Protein AF-A0A6G6X4Y5-F1 (afdb_monomer_lite)

pLDDT: mean 96.51, std 3.76, range [75.12, 98.62]

Foldseek 3Di:
DDKDAWDKDWFFPPPDDPVRDDTDIDTDHIDDDDPDDDDPVNVVVD

Radius of gyration: 15.49 Å; chains: 1; bounding box: 25×26×36 Å

Structure (mmCIF, N/CA/C/O backbone):
data_AF-A0A6G6X4Y5-F1
#
_entry.id   AF-A0A6G6X4Y5-F1
#
loop_
_atom_site.group_PDB
_atom_site.id
_atom_site.type_symbol
_atom_site.label_atom_id
_atom_site.label_alt_id
_atom_site.label_comp_id
_atom_site.label_asym_id
_atom_site.label_entity_id
_atom_site.label_seq_id
_atom_site.pdbx_PDB_ins_code
_atom_site.Cartn_x
_atom_site.Cartn_y
_atom_site.Cartn_z
_atom_site.occupancy
_atom_site.B_iso_or_equiv
_atom_site.auth_seq_id
_atom_site.auth_comp_id
_atom_site.auth_asym_id
_atom_site.auth_atom_id
_atom_site.pdbx_PDB_model_num
ATOM 1 N N . M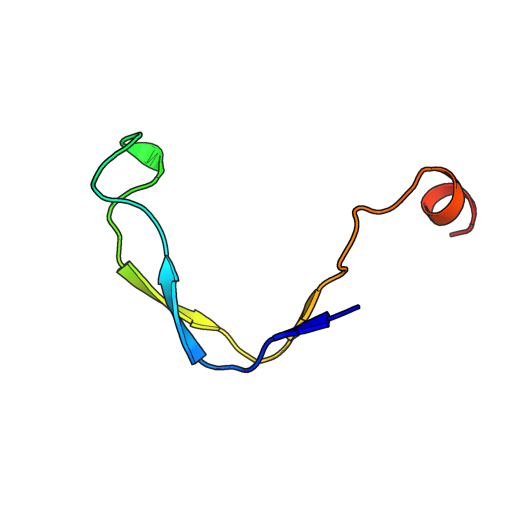ET A 1 1 ? -12.217 -6.562 3.887 1.00 90.31 1 MET A N 1
ATOM 2 C CA . MET A 1 1 ? -11.117 -7.424 3.419 1.00 90.31 1 MET A CA 1
ATOM 3 C C . MET A 1 1 ? -11.420 -7.879 1.994 1.00 90.31 1 MET A C 1
ATOM 5 O O . MET A 1 1 ? -12.429 -8.540 1.773 1.00 90.31 1 MET A O 1
ATOM 9 N N . PHE A 1 2 ? -10.564 -7.516 1.044 1.00 97.56 2 PHE A N 1
ATOM 10 C CA . PHE A 1 2 ? -10.673 -7.761 -0.391 1.00 97.56 2 PHE A CA 1
ATOM 11 C C . PHE A 1 2 ? -9.618 -8.778 -0.842 1.00 97.56 2 PHE A C 1
ATOM 13 O O . PHE A 1 2 ? -8.467 -8.695 -0.418 1.00 97.56 2 PHE A O 1
ATOM 20 N N . PHE A 1 3 ? -10.002 -9.736 -1.690 1.00 98.06 3 PHE A N 1
ATOM 21 C CA . PHE A 1 3 ? -9.093 -10.760 -2.212 1.00 98.06 3 PHE A CA 1
ATOM 22 C C . PHE A 1 3 ? -8.333 -10.257 -3.443 1.00 98.06 3 PHE A C 1
ATOM 24 O O . PHE A 1 3 ? -8.945 -9.827 -4.422 1.00 98.06 3 PHE A O 1
ATOM 31 N N . VAL A 1 4 ? -7.007 -10.369 -3.417 1.00 97.56 4 VAL A N 1
ATOM 32 C CA . VAL A 1 4 ? -6.119 -10.061 -4.539 1.00 97.56 4 VAL A CA 1
ATOM 33 C C . VAL A 1 4 ? -5.485 -11.369 -5.028 1.00 97.56 4 VAL A C 1
ATOM 35 O O . VAL A 1 4 ? -4.776 -12.020 -4.256 1.00 97.56 4 VAL A O 1
ATOM 38 N N . PRO A 1 5 ? -5.720 -11.778 -6.289 1.00 98.19 5 PRO A N 1
ATOM 39 C CA . PRO A 1 5 ? -5.140 -13.004 -6.822 1.00 98.19 5 PRO A CA 1
ATOM 40 C C . PRO A 1 5 ? -3.631 -12.861 -7.046 1.00 98.19 5 PRO A C 1
ATOM 42 O O . PRO A 1 5 ? -3.137 -11.771 -7.351 1.00 98.19 5 PRO A O 1
ATOM 45 N N . ALA A 1 6 ? -2.916 -13.985 -6.971 1.00 98.50 6 ALA A N 1
ATOM 46 C CA . ALA A 1 6 ? -1.507 -14.056 -7.339 1.00 98.50 6 ALA A CA 1
ATOM 47 C C . ALA A 1 6 ? -1.287 -13.629 -8.799 1.00 98.50 6 ALA A C 1
ATOM 49 O O . ALA A 1 6 ? -2.129 -13.857 -9.676 1.00 98.50 6 ALA A O 1
ATOM 50 N N . GLY A 1 7 ? -0.129 -13.037 -9.088 1.00 98.50 7 GLY A N 1
ATOM 51 C CA . GLY A 1 7 ? 0.184 -12.622 -10.450 1.00 98.50 7 GLY A CA 1
ATOM 52 C C . GLY A 1 7 ? 1.446 -11.788 -10.589 1.00 98.50 7 GLY A C 1
ATOM 53 O O . GLY A 1 7 ? 2.120 -11.450 -9.617 1.00 98.50 7 GLY A O 1
ATOM 54 N N . VAL A 1 8 ? 1.753 -11.453 -11.843 1.00 98.56 8 VAL A N 1
ATOM 55 C CA . VAL A 1 8 ? 2.847 -10.546 -12.197 1.00 98.56 8 VAL A CA 1
ATOM 56 C C . VAL A 1 8 ? 2.269 -9.187 -12.560 1.00 98.56 8 VAL A C 1
ATOM 58 O O . VAL A 1 8 ? 1.494 -9.069 -13.509 1.00 98.56 8 VAL A O 1
ATOM 61 N N . PHE A 1 9 ? 2.692 -8.152 -11.844 1.00 97.31 9 PHE A N 1
ATOM 62 C CA . PHE A 1 9 ? 2.209 -6.785 -12.016 1.00 97.31 9 PHE A CA 1
ATOM 63 C C . PHE A 1 9 ? 3.352 -5.843 -12.384 1.00 97.31 9 PHE A C 1
ATOM 65 O O . PHE A 1 9 ? 4.524 -6.128 -12.131 1.00 97.31 9 PHE A O 1
ATOM 72 N N . ARG A 1 10 ? 3.013 -4.701 -12.991 1.00 97.81 10 ARG A N 1
ATOM 73 C CA . ARG A 1 10 ? 3.961 -3.599 -13.182 1.00 97.81 10 ARG A CA 1
ATOM 74 C C . ARG A 1 10 ? 3.921 -2.697 -11.951 1.00 97.81 10 ARG A C 1
ATOM 76 O O . ARG A 1 10 ? 2.892 -2.076 -11.703 1.00 97.81 10 ARG A O 1
ATOM 83 N N . MET A 1 11 ? 5.031 -2.616 -11.229 1.00 97.50 11 MET A N 1
ATOM 84 C CA . MET A 1 11 ? 5.218 -1.744 -10.069 1.00 97.50 11 MET A CA 1
ATOM 85 C C . MET A 1 11 ? 6.158 -0.588 -10.426 1.00 97.50 11 MET A C 1
ATOM 87 O O . MET A 1 11 ? 7.081 -0.771 -11.218 1.00 97.50 11 MET A O 1
ATOM 91 N N . GLY A 1 12 ? 5.914 0.589 -9.845 1.00 97.00 12 GLY A N 1
ATOM 92 C CA . GLY A 1 12 ? 6.689 1.807 -10.093 1.00 97.00 12 GLY A CA 1
ATOM 93 C C . GLY A 1 12 ? 6.244 2.609 -11.324 1.00 97.00 12 GLY A C 1
ATOM 94 O O . GLY A 1 12 ? 5.287 2.252 -12.021 1.00 97.00 12 GLY A O 1
ATOM 95 N N . SER A 1 13 ? 6.942 3.715 -11.582 1.00 97.25 13 SER A N 1
ATOM 96 C CA . SER A 1 13 ? 6.623 4.722 -12.603 1.00 97.25 13 SER A CA 1
ATOM 97 C C . SER A 1 13 ? 7.890 5.267 -13.266 1.00 97.25 13 SER A C 1
ATOM 99 O O . SER A 1 13 ? 8.840 5.630 -12.586 1.00 97.25 13 SER A O 1
ATOM 101 N N . ASP A 1 14 ? 7.880 5.403 -14.595 1.00 96.69 14 ASP A N 1
ATOM 102 C CA . ASP A 1 14 ? 8.976 6.038 -15.356 1.00 96.69 14 ASP A CA 1
ATOM 103 C C . ASP A 1 14 ? 8.722 7.531 -15.648 1.00 96.69 14 ASP A C 1
ATOM 105 O O . ASP A 1 14 ? 9.452 8.147 -16.423 1.00 96.69 14 ASP A O 1
ATOM 109 N N . ARG A 1 15 ? 7.622 8.105 -15.134 1.00 94.81 15 ARG A N 1
ATOM 110 C CA . ARG A 1 15 ? 7.109 9.416 -15.589 1.00 94.81 15 ARG A CA 1
ATOM 111 C C . ARG A 1 15 ? 7.048 10.507 -14.525 1.00 94.81 15 ARG A C 1
ATOM 113 O O . ARG A 1 15 ? 6.964 11.670 -14.902 1.00 94.81 15 ARG A O 1
ATOM 120 N N . HIS A 1 16 ? 6.992 10.142 -13.249 1.00 89.56 16 HIS A N 1
ATOM 121 C CA . HIS A 1 16 ? 6.767 11.089 -12.154 1.00 89.56 16 HIS A CA 1
ATOM 122 C C . HIS A 1 16 ? 8.068 11.326 -11.388 1.00 89.56 16 HIS A C 1
ATOM 124 O O . HIS A 1 16 ? 9.040 11.807 -11.972 1.00 89.56 16 HIS A O 1
ATOM 130 N N . TYR A 1 17 ? 8.090 11.019 -10.096 1.00 95.31 17 TYR A N 1
ATOM 131 C CA . TYR A 1 17 ? 9.253 11.257 -9.268 1.00 95.31 17 TYR A CA 1
ATOM 132 C C . TYR A 1 17 ? 10.322 10.176 -9.495 1.00 95.31 17 TYR A C 1
ATOM 134 O O . TYR A 1 17 ? 9.966 9.008 -9.676 1.00 95.31 17 TYR A O 1
ATOM 142 N N . PRO A 1 18 ? 11.624 10.526 -9.501 1.00 93.38 18 PRO A N 1
ATOM 143 C CA . PRO A 1 18 ? 12.695 9.561 -9.751 1.00 93.38 18 PRO A CA 1
ATOM 144 C C . PRO A 1 18 ? 12.676 8.349 -8.811 1.00 93.38 18 PRO A C 1
ATOM 146 O O . PRO A 1 18 ? 12.992 7.243 -9.239 1.00 93.38 18 PRO A O 1
ATOM 149 N N . GLU A 1 19 ? 12.289 8.543 -7.550 1.00 96.06 19 GLU A N 1
ATOM 150 C CA . GLU A 1 19 ? 12.214 7.494 -6.530 1.00 96.06 19 GLU A CA 1
ATOM 151 C C . GLU A 1 19 ? 11.072 6.493 -6.745 1.00 96.06 19 GLU A C 1
ATOM 153 O O . GLU A 1 19 ? 11.098 5.409 -6.168 1.00 96.06 19 GLU A O 1
ATOM 158 N N . GLU A 1 20 ? 10.084 6.825 -7.578 1.00 97.25 20 GLU A N 1
ATOM 159 C CA . GLU A 1 20 ? 9.010 5.896 -7.944 1.00 97.25 20 GLU A CA 1
ATOM 160 C C . GLU A 1 20 ? 9.431 4.917 -9.050 1.00 97.25 20 GLU A C 1
ATOM 162 O O . GLU A 1 20 ? 8.705 3.964 -9.344 1.00 97.25 20 GLU A O 1
ATOM 167 N N . GLY A 1 21 ? 10.565 5.165 -9.706 1.00 96.00 21 GLY A N 1
ATOM 168 C CA . GLY A 1 21 ? 11.042 4.402 -10.850 1.00 96.00 21 GLY A CA 1
ATOM 169 C C . GLY A 1 21 ? 12.240 3.495 -10.557 1.00 96.00 21 GLY A C 1
ATOM 170 O O . GLY A 1 21 ? 12.810 3.511 -9.466 1.00 96.00 21 GLY A O 1
ATOM 171 N N . PRO A 1 22 ? 12.668 2.716 -11.567 1.00 96.06 22 PRO A N 1
ATOM 172 C CA . PRO A 1 22 ? 11.976 2.499 -12.840 1.00 96.06 22 PRO A CA 1
ATOM 173 C C . PRO A 1 22 ? 10.781 1.548 -12.684 1.00 96.06 22 PRO A C 1
ATOM 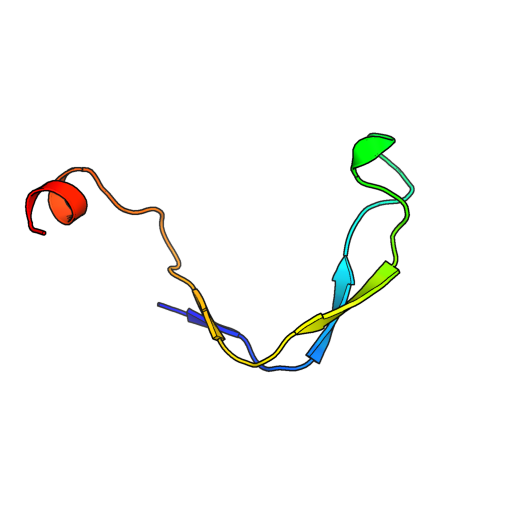175 O O . PRO A 1 22 ? 10.745 0.709 -11.779 1.00 96.06 22 PRO A O 1
ATOM 178 N N . ALA A 1 23 ? 9.822 1.620 -13.605 1.00 98.12 23 ALA A N 1
ATOM 179 C CA . ALA A 1 23 ? 8.734 0.656 -13.660 1.00 98.12 23 ALA A CA 1
ATOM 180 C C . ALA A 1 23 ? 9.264 -0.740 -14.036 1.00 98.12 23 ALA A C 1
ATOM 182 O O . ALA A 1 23 ? 9.973 -0.916 -15.028 1.00 98.12 23 ALA A O 1
ATOM 183 N N . HIS A 1 24 ? 8.897 -1.765 -13.269 1.00 97.44 24 HIS A N 1
ATOM 184 C CA . HIS A 1 24 ? 9.382 -3.133 -13.464 1.00 97.44 24 HIS A CA 1
ATOM 185 C C . HIS A 1 24 ? 8.329 -4.183 -13.087 1.00 97.44 24 HIS A C 1
ATOM 187 O O . HIS A 1 24 ? 7.280 -3.871 -12.525 1.00 97.44 24 HIS A O 1
ATOM 193 N N . ARG A 1 25 ? 8.576 -5.445 -13.467 1.00 98.50 25 ARG A N 1
ATOM 194 C CA . ARG A 1 25 ? 7.675 -6.571 -13.175 1.00 98.50 25 ARG A CA 1
ATOM 195 C C . ARG A 1 25 ? 7.977 -7.161 -11.799 1.00 98.50 25 ARG A C 1
ATOM 197 O O . ARG A 1 25 ? 9.130 -7.480 -11.529 1.00 98.50 25 ARG A O 1
ATOM 204 N N . VAL A 1 26 ? 6.939 -7.363 -10.991 1.00 98.25 26 VAL A N 1
ATOM 205 C CA . VAL A 1 26 ? 7.008 -8.019 -9.677 1.00 98.25 26 VAL A CA 1
ATOM 206 C C . VAL A 1 26 ? 5.982 -9.144 -9.635 1.00 98.25 26 VAL A C 1
ATOM 208 O O . VAL A 1 26 ? 4.848 -8.951 -10.074 1.00 98.25 26 VAL A O 1
ATOM 211 N N . SER A 1 27 ? 6.382 -10.306 -9.121 1.00 98.50 27 SER A N 1
ATOM 212 C CA . SER A 1 27 ? 5.469 -1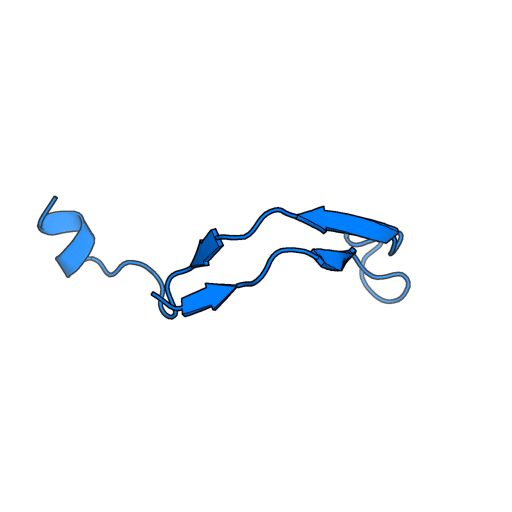1.403 -8.795 1.00 98.50 27 SER A CA 1
ATOM 213 C C . SER A 1 27 ? 5.028 -11.276 -7.343 1.00 98.50 27 SER A C 1
ATOM 215 O O . SER A 1 27 ? 5.877 -11.120 -6.465 1.00 98.50 27 SER A O 1
ATOM 217 N N . VAL A 1 28 ? 3.727 -11.365 -7.091 1.00 98.06 28 VAL A N 1
ATOM 218 C CA . VAL A 1 28 ? 3.167 -11.444 -5.737 1.00 98.06 28 VAL A CA 1
ATOM 219 C C . VAL A 1 28 ? 2.293 -12.683 -5.620 1.00 98.06 28 VAL A C 1
ATOM 221 O O . VAL A 1 28 ? 1.621 -13.067 -6.582 1.00 98.06 28 VAL A O 1
ATOM 224 N N . GLU A 1 29 ? 2.321 -13.295 -4.442 1.00 98.62 29 GLU A N 1
ATOM 225 C CA 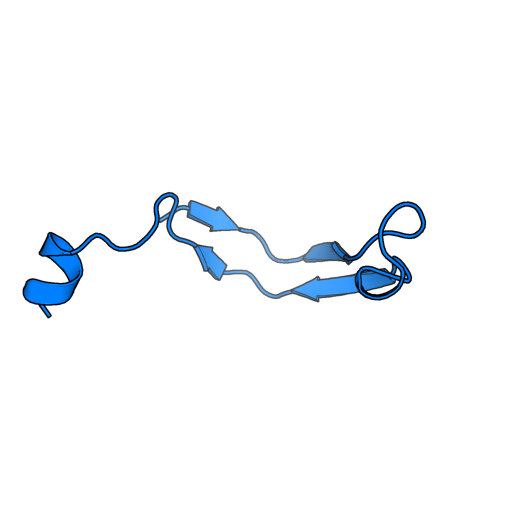. GLU A 1 29 ? 1.379 -14.349 -4.075 1.00 98.62 29 GLU A CA 1
ATOM 226 C C . GLU A 1 29 ? -0.015 -13.763 -3.832 1.00 98.62 29 GLU A C 1
ATOM 228 O O . GLU A 1 29 ? -0.194 -12.547 -3.764 1.00 98.62 29 GLU A O 1
ATOM 233 N N . GLU A 1 30 ? -1.010 -14.634 -3.714 1.00 98.44 30 GLU A N 1
ATOM 234 C CA . GLU A 1 30 ? -2.371 -14.243 -3.359 1.00 98.44 30 GLU A CA 1
ATOM 235 C C . GLU A 1 30 ? -2.452 -13.762 -1.910 1.00 98.44 30 GLU A C 1
ATOM 237 O O . GLU A 1 30 ? -1.822 -14.315 -1.005 1.00 98.44 30 GLU A O 1
ATOM 242 N N . PHE A 1 31 ? -3.233 -12.712 -1.678 1.00 98.12 31 PHE A N 1
ATOM 243 C CA . PHE A 1 31 ? -3.408 -12.156 -0.344 1.00 98.12 31 PHE A CA 1
ATOM 244 C C . PHE A 1 31 ? -4.735 -11.420 -0.213 1.00 98.12 31 PHE A C 1
ATOM 246 O O . PHE A 1 31 ? -5.450 -11.151 -1.179 1.00 98.12 31 PHE A O 1
ATOM 253 N N . PHE A 1 32 ? -5.054 -11.087 1.028 1.00 98.38 32 PHE A N 1
ATOM 254 C CA . PHE A 1 32 ? -6.177 -10.245 1.378 1.00 98.38 32 PHE A CA 1
ATOM 255 C C . PHE A 1 32 ? -5.678 -8.871 1.826 1.00 98.38 32 PHE A C 1
ATOM 257 O O . PHE A 1 32 ? -4.673 -8.777 2.529 1.00 98.38 32 PHE A O 1
ATOM 264 N N . ILE A 1 33 ? -6.386 -7.811 1.443 1.00 97.81 33 ILE A N 1
ATOM 265 C CA . ILE A 1 33 ? -6.107 -6.440 1.883 1.00 97.81 33 ILE A CA 1
ATOM 266 C C . ILE A 1 33 ? -7.382 -5.781 2.394 1.00 97.81 33 ILE A C 1
ATOM 268 O O . ILE A 1 33 ? -8.459 -5.997 1.842 1.00 97.81 33 ILE A O 1
ATOM 272 N N . ASP A 1 34 ? -7.297 -4.973 3.443 1.00 97.69 34 ASP A N 1
ATOM 273 C CA . ASP A 1 34 ? -8.460 -4.212 3.884 1.00 97.69 34 ASP A CA 1
ATOM 274 C C . ASP A 1 34 ? -8.814 -3.090 2.906 1.00 97.69 34 ASP A C 1
ATOM 276 O O . ASP A 1 34 ? -7.954 -2.396 2.370 1.00 97.69 34 ASP A O 1
ATOM 280 N N . GLU A 1 35 ? -10.116 -2.919 2.674 1.00 97.25 35 GLU A N 1
ATOM 281 C CA . GLU A 1 35 ? -10.656 -1.896 1.767 1.00 97.25 35 GLU A CA 1
ATOM 282 C C . GLU A 1 35 ? -10.562 -0.490 2.366 1.00 97.25 35 GLU A C 1
ATOM 284 O O . GLU A 1 35 ? -10.611 0.508 1.648 1.00 97.25 35 GLU A O 1
ATOM 289 N N . THR A 1 36 ? -10.433 -0.409 3.689 1.00 96.88 36 THR 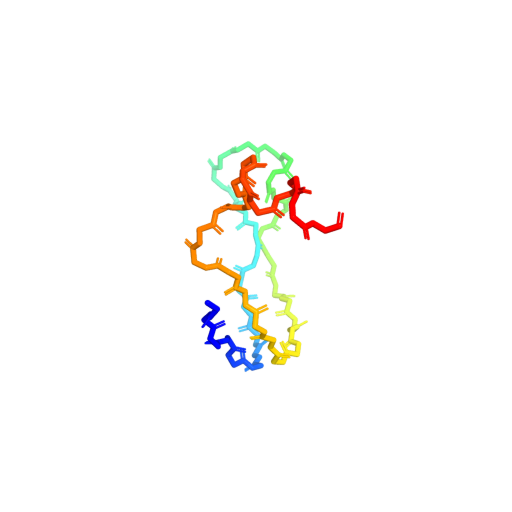A N 1
ATOM 290 C CA . THR A 1 36 ? -10.366 0.837 4.446 1.00 96.88 36 THR A CA 1
ATOM 291 C C . THR A 1 36 ? -9.226 0.777 5.456 1.00 96.88 36 THR A C 1
ATOM 293 O O . THR A 1 36 ? -8.983 -0.293 6.015 1.00 96.88 36 THR A O 1
ATOM 296 N N . PRO A 1 37 ? -8.567 1.908 5.762 1.00 97.62 37 PRO A N 1
ATOM 297 C CA . PRO A 1 37 ? -7.604 1.970 6.854 1.00 97.62 37 PRO A CA 1
ATOM 298 C C . PRO A 1 37 ? -8.220 1.554 8.193 1.00 97.62 37 PRO A C 1
ATOM 300 O O . PRO A 1 37 ? -9.413 1.761 8.429 1.00 97.62 37 PRO A O 1
ATOM 303 N N . VAL A 1 38 ? -7.380 1.035 9.088 1.00 97.31 38 VAL A N 1
ATOM 304 C CA . VAL A 1 38 ? -7.773 0.746 10.471 1.00 97.31 38 VAL A CA 1
ATOM 305 C C . VAL A 1 38 ? -8.218 2.038 11.159 1.00 97.31 38 VAL A C 1
ATOM 307 O O . VAL A 1 38 ? -7.547 3.069 11.090 1.00 97.31 38 VAL A O 1
ATOM 310 N N . THR A 1 39 ? -9.363 1.986 11.829 1.00 97.44 39 THR A N 1
ATOM 311 C CA . THR A 1 39 ? -9.923 3.107 12.589 1.00 97.44 39 THR A CA 1
ATOM 312 C C . THR A 1 39 ? -9.425 3.116 14.034 1.00 97.44 39 THR A C 1
ATOM 314 O O . THR A 1 39 ? -9.084 2.076 14.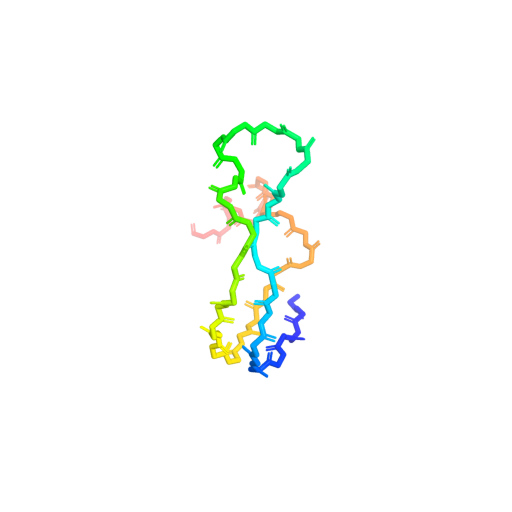595 1.00 97.44 39 THR A O 1
ATOM 317 N N . ASN A 1 40 ? -9.484 4.279 14.692 1.00 98.38 40 ASN A N 1
ATOM 318 C CA . ASN A 1 40 ? -9.155 4.391 16.120 1.00 98.38 40 ASN A CA 1
ATOM 319 C C . ASN A 1 40 ? -10.006 3.462 17.002 1.00 98.38 40 ASN A C 1
ATOM 321 O O . ASN A 1 40 ? -9.517 2.962 18.008 1.00 98.38 40 ASN A O 1
ATOM 325 N N . ALA A 1 41 ? -11.272 3.233 16.634 1.00 98.00 41 ALA A N 1
ATOM 326 C CA . ALA A 1 41 ? -12.157 2.342 17.378 1.00 98.00 41 ALA A CA 1
ATOM 327 C C . ALA A 1 41 ? -11.743 0.869 17.245 1.00 98.00 41 ALA A C 1
ATOM 329 O O . ALA A 1 41 ? -11.806 0.143 18.229 1.00 98.00 41 ALA A O 1
ATOM 330 N N . GLN A 1 42 ? -11.300 0.442 16.057 1.00 97.25 42 GLN A N 1
ATOM 331 C CA . GLN A 1 42 ? -10.764 -0.907 15.843 1.00 97.25 42 GLN A CA 1
ATOM 332 C C . GLN A 1 42 ? -9.447 -1.098 16.592 1.00 97.25 42 GLN A C 1
ATOM 334 O O . GLN A 1 42 ? -9.308 -2.071 17.314 1.00 97.25 42 GLN A O 1
ATOM 339 N N . PHE A 1 43 ? -8.533 -0.129 16.497 1.00 97.50 43 PHE A N 1
ATOM 340 C CA . PHE A 1 43 ? -7.264 -0.184 17.221 1.00 97.50 43 PHE A CA 1
ATOM 341 C C . PHE A 1 43 ? -7.454 -0.245 18.744 1.00 97.50 43 PHE A C 1
ATOM 343 O O . PHE A 1 43 ? -6.728 -0.944 19.434 1.00 97.50 43 PHE A O 1
ATOM 350 N N . ALA A 1 44 ? -8.434 0.485 19.285 1.00 97.50 44 ALA A N 1
ATOM 351 C CA . ALA A 1 44 ? -8.735 0.460 20.715 1.00 97.50 44 ALA A CA 1
ATOM 352 C C . ALA A 1 44 ? -9.429 -0.834 21.187 1.00 97.50 44 ALA A C 1
ATOM 354 O O . ALA A 1 44 ? -9.589 -1.015 22.393 1.00 97.50 44 ALA A O 1
ATOM 355 N N . ALA A 1 45 ? -9.897 -1.678 20.263 1.00 92.00 45 ALA A N 1
ATOM 356 C CA . ALA A 1 45 ? -10.578 -2.936 20.557 1.00 92.00 45 ALA A CA 1
ATOM 357 C C . ALA A 1 45 ? -9.644 -4.163 20.525 1.00 92.00 45 ALA A C 1
ATOM 359 O O . ALA A 1 45 ? -10.120 -5.260 20.824 1.00 92.00 45 ALA A O 1
ATOM 360 N N . ASP A 1 46 ? -8.366 -3.967 20.179 1.00 75.12 46 ASP A N 1
ATOM 361 C CA . ASP A 1 46 ? -7.303 -4.985 20.202 1.00 75.12 46 ASP A CA 1
ATOM 362 C C . ASP A 1 46 ? -6.636 -5.127 21.584 1.00 75.12 46 ASP A C 1
ATOM 364 O O . ASP A 1 46 ? -6.448 -4.105 22.288 1.00 75.12 46 ASP A O 1
#

Sequence (46 aa):
MFFVPAGVFRMGSDRHYPEEGPAHRVSVEEFFIDETPVTNAQFAAD

Secondary structure (DSSP, 8-state):
-EEE--EEEEES-SSS-GGG---EEEEE--EEE-SSPPPHHHHTT-